Protein AF-A0A2H0PGL5-F1 (afdb_monomer_lite)

Secondary structure (DSSP, 8-state):
---EE--TTS-S-EES----STT--EEEEEE-TTSSEEEEEEEE-TTS-SSEEEEEEEEEEETTS---EES----STT----------

Foldseek 3Di:
DFDWDAPPVRHPIDTLDDQDDPPKDWDQWEADPVRQKIKTKIQAQQVNDSDRLQEIFIWMATPVNHDIHTPDHDNDHPDYDHNDYHDD

Structure (mmCIF, N/CA/C/O backbone):
data_AF-A0A2H0PGL5-F1
#
_entry.id   AF-A0A2H0PGL5-F1
#
loop_
_atom_site.group_PDB
_atom_site.id
_atom_site.type_symbol
_atom_site.label_atom_id
_atom_site.label_alt_id
_atom_site.label_comp_id
_atom_site.label_asym_id
_atom_site.label_entity_id
_atom_site.label_seq_id
_atom_site.pdbx_PDB_ins_code
_atom_site.Cartn_x
_atom_site.Cartn_y
_atom_site.Cartn_z
_atom_site.occupancy
_atom_site.B_iso_or_equiv
_atom_site.auth_seq_id
_atom_site.auth_comp_id
_atom_site.auth_asym_id
_atom_site.auth_atom_id
_atom_site.pdbx_PDB_model_num
ATOM 1 N N . VAL A 1 1 ? 7.492 9.234 0.375 1.00 92.88 1 VAL A N 1
ATOM 2 C CA . VAL A 1 1 ? 6.214 9.645 1.028 1.00 92.88 1 VAL A CA 1
ATOM 3 C C . VAL A 1 1 ? 5.537 8.409 1.592 1.00 92.88 1 VAL A C 1
ATOM 5 O O . VAL A 1 1 ? 5.547 7.398 0.902 1.00 92.88 1 VAL A O 1
ATOM 8 N N . ASN A 1 2 ? 4.989 8.482 2.807 1.00 96.62 2 ASN A N 1
ATOM 9 C CA . ASN A 1 2 ? 4.340 7.364 3.502 1.00 96.62 2 ASN A CA 1
ATOM 10 C C . ASN A 1 2 ? 2.848 7.628 3.739 1.00 96.62 2 ASN A C 1
ATOM 12 O O . ASN A 1 2 ? 2.442 8.785 3.831 1.00 96.62 2 ASN A O 1
ATOM 16 N N . ILE A 1 3 ? 2.065 6.558 3.881 1.00 97.44 3 ILE A N 1
ATOM 17 C CA . ILE A 1 3 ? 0.661 6.604 4.299 1.00 97.44 3 ILE A CA 1
ATOM 18 C C . ILE A 1 3 ? 0.592 6.454 5.816 1.00 97.44 3 ILE A C 1
ATOM 20 O O . ILE A 1 3 ? 1.215 5.564 6.401 1.00 97.44 3 ILE A O 1
ATOM 24 N N . TRP A 1 4 ? -0.197 7.328 6.427 1.00 97.56 4 TRP A N 1
ATOM 25 C CA . TRP A 1 4 ? -0.504 7.342 7.848 1.00 97.56 4 TRP A CA 1
ATOM 26 C C . TRP A 1 4 ? -2.009 7.271 8.033 1.00 97.56 4 TRP A C 1
ATOM 28 O O . TRP A 1 4 ? -2.766 7.748 7.186 1.00 97.56 4 TRP A O 1
ATOM 38 N N . ILE A 1 5 ? -2.425 6.702 9.155 1.00 96.94 5 ILE A N 1
ATOM 39 C CA . ILE A 1 5 ? -3.818 6.727 9.586 1.00 96.94 5 ILE A CA 1
ATOM 40 C C . ILE A 1 5 ? -3.910 7.333 10.973 1.00 96.94 5 ILE A C 1
ATOM 42 O O . ILE A 1 5 ? -2.950 7.306 11.741 1.00 96.94 5 ILE A O 1
ATOM 46 N N . MET A 1 6 ? -5.073 7.889 11.268 1.00 96.81 6 MET A N 1
ATOM 47 C CA . MET A 1 6 ? -5.377 8.575 12.512 1.00 96.81 6 MET A CA 1
ATOM 48 C C . MET A 1 6 ? -6.884 8.567 12.726 1.00 96.81 6 MET A C 1
ATOM 50 O O . MET A 1 6 ? -7.653 8.331 11.789 1.00 96.81 6 MET A O 1
ATOM 54 N N . ASN A 1 7 ? -7.298 8.848 13.952 1.00 96.00 7 ASN A N 1
ATOM 55 C CA . ASN A 1 7 ? -8.684 9.166 14.251 1.00 96.00 7 ASN A CA 1
ATOM 56 C C . ASN A 1 7 ? -9.116 10.439 13.505 1.00 96.00 7 ASN A C 1
ATOM 58 O O . ASN A 1 7 ? -8.288 11.272 13.136 1.00 96.00 7 ASN A O 1
ATOM 62 N N . ALA A 1 8 ? -10.426 10.624 13.322 1.00 95.69 8 ALA A N 1
ATOM 63 C CA . ALA A 1 8 ? -10.975 11.796 12.631 1.00 95.69 8 ALA A CA 1
ATOM 64 C C . ALA A 1 8 ? -10.642 13.133 13.325 1.00 95.69 8 ALA A C 1
ATOM 66 O O . ALA A 1 8 ? -10.624 14.174 12.676 1.00 95.69 8 ALA A O 1
ATOM 67 N N . ASP A 1 9 ? -10.351 13.100 14.627 1.00 97.75 9 ASP A N 1
ATOM 68 C CA . ASP A 1 9 ? -9.891 14.249 15.416 1.00 97.75 9 ASP A CA 1
ATOM 69 C C . ASP A 1 9 ? -8.375 14.521 15.286 1.00 97.75 9 ASP A C 1
ATOM 71 O O . ASP A 1 9 ? -7.856 15.451 15.900 1.00 97.75 9 ASP A O 1
ATOM 75 N N . GLY A 1 10 ? -7.654 13.716 14.497 1.00 97.19 10 GLY A N 1
ATOM 76 C CA . GLY A 1 10 ? -6.208 13.809 14.294 1.00 97.19 10 GLY A CA 1
ATOM 77 C C . GLY A 1 10 ? -5.357 13.101 15.356 1.00 97.19 10 GLY A C 1
ATOM 78 O O . GLY A 1 10 ? -4.125 13.128 15.260 1.00 97.19 10 GLY A O 1
ATOM 79 N N . SER A 1 11 ? -5.974 12.461 16.355 1.00 98.00 11 SER A N 1
ATOM 80 C CA . SER A 1 11 ? -5.277 11.668 17.375 1.00 98.00 11 SER A CA 1
ATOM 81 C C . SER A 1 11 ? -4.886 10.272 16.867 1.00 98.00 11 SER A C 1
ATOM 83 O O . SER A 1 11 ? -5.345 9.815 15.820 1.00 98.00 11 SER A O 1
ATOM 85 N N . ASN A 1 12 ? -4.027 9.569 17.615 1.00 95.94 12 ASN A N 1
ATOM 86 C CA . ASN A 1 12 ? -3.595 8.194 17.313 1.00 95.94 12 ASN A CA 1
ATOM 87 C C . ASN A 1 12 ? -2.991 8.012 15.910 1.00 95.94 12 ASN A C 1
ATOM 89 O O . ASN A 1 12 ? -3.259 7.030 15.219 1.00 95.94 12 ASN A O 1
ATOM 93 N N . GLN A 1 13 ? -2.155 8.966 15.498 1.00 97.25 13 GLN A N 1
ATOM 94 C CA . GLN A 1 13 ? -1.414 8.879 14.244 1.00 97.25 13 GLN A CA 1
ATOM 95 C C . GLN A 1 13 ? -0.468 7.678 14.272 1.00 97.25 13 GLN A C 1
ATOM 97 O O . GLN A 1 13 ? 0.406 7.586 15.136 1.00 97.25 13 GLN A O 1
ATOM 102 N N . LYS A 1 14 ? -0.611 6.775 13.302 1.00 95.81 14 LYS A N 1
ATOM 103 C CA . LYS A 1 14 ? 0.307 5.651 13.108 1.00 95.81 14 LYS A CA 1
ATOM 104 C C . LYS A 1 14 ? 0.654 5.462 11.628 1.00 95.81 14 LYS A C 1
ATOM 106 O O . LYS A 1 14 ? -0.220 5.628 10.768 1.00 95.81 14 LYS A O 1
ATOM 111 N N . PRO A 1 15 ? 1.912 5.117 11.310 1.00 96.06 15 PRO A N 1
ATOM 112 C CA . PRO A 1 15 ? 2.299 4.820 9.943 1.00 96.06 15 PRO A CA 1
ATOM 113 C C . PRO A 1 15 ? 1.702 3.473 9.528 1.00 96.06 15 PRO A C 1
ATOM 115 O O . PRO A 1 15 ? 1.748 2.509 10.288 1.00 96.06 15 PRO A O 1
ATOM 118 N N . VAL A 1 16 ? 1.170 3.403 8.310 1.00 97.44 16 VAL A N 1
ATOM 119 C CA . VAL A 1 16 ? 0.752 2.139 7.679 1.00 97.44 16 VAL A CA 1
ATOM 120 C C . VAL A 1 16 ? 1.822 1.648 6.710 1.00 97.44 16 VAL A C 1
ATOM 122 O O . VAL A 1 16 ? 2.037 0.449 6.563 1.00 97.44 16 VAL A O 1
ATOM 125 N N . THR A 1 17 ? 2.539 2.573 6.069 1.00 96.94 17 THR A N 1
ATOM 126 C CA . THR A 1 17 ? 3.709 2.251 5.249 1.00 96.94 17 THR A CA 1
ATOM 127 C C . THR A 1 17 ? 4.970 2.861 5.843 1.00 96.94 17 THR A C 1
ATOM 129 O O . THR A 1 17 ? 4.933 3.915 6.477 1.00 96.94 17 THR A O 1
ATOM 132 N N . SER A 1 18 ? 6.101 2.218 5.572 1.00 94.88 18 SER A N 1
ATOM 133 C CA . SER A 1 18 ? 7.425 2.605 6.062 1.00 94.88 18 SER A CA 1
ATOM 134 C C . SER A 1 18 ? 8.472 2.545 4.942 1.00 94.88 18 SER A C 1
ATOM 136 O O . SER A 1 18 ? 9.467 1.833 5.033 1.00 94.88 18 SER A O 1
ATOM 138 N N . VAL A 1 19 ? 8.237 3.265 3.838 1.00 95.38 19 VAL A N 1
ATOM 139 C CA . VAL A 1 19 ? 9.272 3.502 2.818 1.00 95.38 19 VAL A CA 1
ATOM 140 C C . VAL A 1 19 ? 10.338 4.447 3.368 1.00 95.38 19 VAL A C 1
ATOM 142 O O . VAL A 1 19 ? 10.014 5.499 3.928 1.00 95.38 19 VAL A O 1
ATOM 145 N N . THR A 1 20 ? 11.600 4.064 3.205 1.00 95.44 20 THR A N 1
ATOM 146 C CA . THR A 1 20 ? 12.788 4.794 3.674 1.00 95.44 20 THR A CA 1
ATOM 147 C C . THR A 1 20 ? 13.726 5.166 2.529 1.00 95.44 20 THR A C 1
ATOM 149 O O . THR A 1 20 ? 14.377 6.209 2.590 1.00 95.44 20 THR A O 1
ATOM 152 N N . ALA A 1 21 ? 13.767 4.370 1.457 1.00 94.00 21 ALA A N 1
ATOM 153 C CA . ALA A 1 21 ? 14.591 4.676 0.297 1.00 94.00 21 ALA A CA 1
ATOM 154 C C . ALA A 1 21 ? 14.081 5.890 -0.499 1.00 94.00 21 ALA A C 1
ATOM 156 O O . ALA A 1 21 ? 12.879 6.137 -0.650 1.00 94.00 21 ALA A O 1
ATOM 157 N N . SER A 1 22 ? 15.035 6.651 -1.041 1.00 91.56 22 SER A N 1
ATOM 158 C CA . SER A 1 22 ? 14.754 7.846 -1.836 1.00 91.56 22 SER A CA 1
ATOM 159 C C . SER A 1 22 ? 14.027 7.509 -3.139 1.00 91.56 22 SER A C 1
ATOM 161 O O . SER A 1 22 ? 14.215 6.450 -3.738 1.00 91.56 22 SER A O 1
ATOM 163 N N . GLY A 1 23 ? 13.187 8.439 -3.591 1.00 92.12 23 GLY A N 1
ATOM 164 C CA . GLY A 1 23 ? 12.425 8.296 -4.827 1.00 92.12 23 GLY A CA 1
ATOM 165 C C . GLY A 1 23 ? 11.259 7.311 -4.743 1.00 92.12 23 GLY A C 1
ATOM 166 O O . GLY A 1 23 ? 10.647 7.062 -5.776 1.00 92.12 23 GLY A O 1
ATOM 167 N N . ILE A 1 24 ? 10.925 6.772 -3.562 1.00 96.06 24 ILE A N 1
ATOM 168 C CA . ILE A 1 24 ? 9.738 5.931 -3.356 1.00 96.06 24 ILE A CA 1
ATOM 169 C C . ILE A 1 24 ? 8.596 6.748 -2.736 1.00 96.06 24 ILE A C 1
ATOM 171 O O . ILE A 1 24 ? 8.768 7.515 -1.777 1.00 96.06 24 ILE A O 1
ATOM 175 N N . ALA A 1 25 ? 7.393 6.567 -3.272 1.00 95.44 25 ALA A N 1
ATOM 176 C CA . ALA A 1 25 ? 6.178 7.158 -2.735 1.00 95.44 25 ALA A CA 1
ATOM 177 C C . ALA A 1 25 ? 5.052 6.130 -2.624 1.00 95.44 25 ALA A C 1
ATOM 179 O O . ALA A 1 25 ? 4.914 5.247 -3.469 1.00 95.44 25 ALA A O 1
ATOM 180 N N . CYS A 1 26 ? 4.236 6.290 -1.587 1.00 97.06 26 CYS A N 1
ATOM 181 C CA . CYS A 1 26 ? 2.913 5.696 -1.467 1.00 97.06 26 CYS A CA 1
ATOM 182 C C . CYS A 1 26 ? 1.887 6.822 -1.656 1.00 97.06 26 CYS A C 1
ATOM 184 O O . CYS A 1 26 ? 1.980 7.846 -0.976 1.00 97.06 26 CYS A O 1
ATOM 186 N N . ALA A 1 27 ? 0.950 6.665 -2.590 1.00 96.06 27 ALA A N 1
ATOM 187 C CA . ALA A 1 27 ? 0.001 7.705 -2.984 1.00 96.06 27 ALA A CA 1
ATOM 188 C C . ALA A 1 27 ? -1.392 7.126 -3.264 1.00 96.06 27 ALA A C 1
ATOM 190 O O . ALA A 1 27 ? -1.546 5.920 -3.446 1.00 96.06 27 ALA A O 1
ATOM 191 N N . ASN A 1 28 ? -2.397 8.003 -3.334 1.00 96.31 28 ASN A N 1
ATOM 192 C CA . ASN A 1 28 ? -3.782 7.658 -3.670 1.00 96.31 28 ASN A CA 1
ATOM 193 C C . ASN A 1 28 ? -4.363 6.507 -2.814 1.00 96.31 28 ASN A C 1
ATOM 195 O O . ASN A 1 28 ? -4.858 5.533 -3.384 1.00 96.31 28 ASN A O 1
ATOM 199 N N . PRO A 1 29 ? -4.273 6.566 -1.467 1.00 97.31 29 PRO A N 1
ATOM 200 C CA . PRO A 1 29 ? -4.819 5.514 -0.620 1.00 97.31 29 PRO A CA 1
ATOM 201 C C . PRO A 1 29 ? -6.348 5.486 -0.686 1.00 97.31 29 PRO A C 1
ATOM 203 O O . PRO A 1 29 ? -6.986 6.537 -0.769 1.00 97.31 29 PRO A O 1
ATOM 206 N N . GLN A 1 30 ? -6.928 4.294 -0.589 1.00 97.56 30 GLN A N 1
ATOM 207 C CA . GLN A 1 30 ? -8.361 4.057 -0.427 1.00 97.56 30 GLN A CA 1
ATOM 208 C C . GLN A 1 30 ? -8.588 2.937 0.587 1.00 97.56 30 GLN A C 1
ATOM 210 O O . GLN A 1 30 ? -7.911 1.908 0.552 1.00 97.56 30 GLN A O 1
ATOM 215 N N . TRP A 1 31 ? -9.556 3.137 1.473 1.00 97.19 31 TRP A N 1
ATOM 216 C CA . TRP A 1 31 ? -9.974 2.139 2.453 1.00 97.19 31 TRP A CA 1
ATOM 217 C C . TRP A 1 31 ? -10.876 1.081 1.819 1.00 97.19 31 TRP A C 1
ATOM 219 O O . TRP A 1 31 ? -11.690 1.408 0.954 1.00 97.19 31 TRP A O 1
ATOM 229 N N . SER A 1 32 ? -10.755 -0.168 2.268 1.00 96.69 32 SER A N 1
ATOM 230 C CA . SER A 1 32 ? -11.807 -1.166 2.063 1.00 96.69 32 SER A CA 1
ATOM 231 C C . SER A 1 32 ? -13.058 -0.786 2.861 1.00 96.69 32 SER A C 1
ATOM 233 O O . SER A 1 32 ? -12.980 -0.069 3.860 1.00 96.69 32 SER A O 1
ATOM 235 N N . SER A 1 33 ? -14.225 -1.271 2.434 1.00 95.56 33 SER A N 1
ATOM 236 C CA . SER A 1 33 ? -15.514 -0.946 3.063 1.00 95.56 33 SER A CA 1
ATOM 237 C C . SER A 1 33 ? -15.620 -1.404 4.523 1.00 95.56 33 SER A C 1
ATOM 239 O O . SER A 1 33 ? -16.292 -0.760 5.323 1.00 95.56 33 SER A O 1
ATOM 241 N N . ASP A 1 34 ? -14.930 -2.487 4.880 1.00 95.44 34 ASP A N 1
ATOM 242 C CA . ASP A 1 34 ? -14.835 -3.025 6.241 1.00 95.44 34 ASP A CA 1
ATOM 243 C C . ASP A 1 34 ? -13.732 -2.363 7.093 1.00 95.44 34 ASP A C 1
ATOM 245 O O . ASP A 1 34 ? -13.569 -2.705 8.264 1.00 95.44 34 ASP A O 1
ATOM 249 N N . GLY A 1 35 ? -12.954 -1.439 6.519 1.00 95.69 35 GLY A N 1
ATOM 250 C CA . GLY A 1 35 ? -11.849 -0.762 7.195 1.00 95.69 35 GLY A CA 1
ATOM 251 C C . GLY A 1 35 ? -10.664 -1.667 7.555 1.00 95.69 35 GLY A C 1
ATOM 252 O O . GLY A 1 35 ? -9.810 -1.254 8.337 1.00 95.69 35 GLY A O 1
ATOM 253 N N . SER A 1 36 ? -10.586 -2.894 7.033 1.00 96.88 36 SER A N 1
ATOM 254 C CA . SER A 1 36 ? -9.493 -3.821 7.363 1.00 96.88 36 SER A CA 1
ATOM 255 C C . SER A 1 36 ? -8.244 -3.612 6.501 1.00 96.88 36 SER A C 1
ATOM 257 O O . SER A 1 36 ? -7.130 -3.916 6.936 1.00 96.88 36 SER A O 1
ATOM 259 N N . MET A 1 37 ? -8.407 -3.049 5.301 1.00 98.00 37 MET A N 1
ATOM 260 C CA . MET A 1 37 ? -7.365 -2.930 4.285 1.00 98.00 37 MET A CA 1
ATOM 261 C C . MET A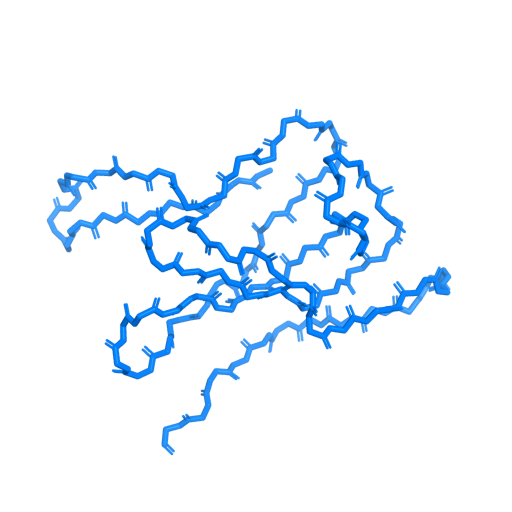 1 37 ? -7.286 -1.517 3.707 1.00 98.00 37 MET A C 1
ATOM 263 O O . MET A 1 37 ? -8.265 -0.773 3.638 1.00 98.00 37 MET A O 1
ATOM 267 N N . ILE A 1 38 ? -6.102 -1.177 3.206 1.00 98.19 38 ILE A N 1
ATOM 268 C CA . ILE A 1 38 ? -5.839 0.033 2.432 1.00 98.19 38 ILE A CA 1
ATOM 269 C C . ILE A 1 38 ? -5.191 -0.380 1.116 1.00 98.19 38 ILE A C 1
ATOM 271 O O . ILE A 1 38 ? -4.159 -1.052 1.106 1.00 98.19 38 ILE A O 1
ATOM 275 N N . VAL A 1 39 ? -5.786 0.041 0.001 1.00 98.19 39 VAL A N 1
ATOM 276 C CA . VAL A 1 39 ? -5.180 -0.066 -1.330 1.00 98.19 39 VAL A CA 1
ATOM 277 C C . VAL A 1 39 ? -4.548 1.270 -1.695 1.00 98.19 39 VAL A C 1
ATOM 279 O O . VAL A 1 39 ? -5.082 2.324 -1.362 1.00 98.19 39 VAL A O 1
ATOM 282 N N . PHE A 1 40 ? -3.394 1.250 -2.347 1.00 98.19 40 PHE A N 1
ATOM 283 C CA . PHE A 1 40 ? -2.666 2.457 -2.714 1.00 98.19 40 PHE A CA 1
ATOM 284 C C . PHE A 1 40 ? -1.758 2.210 -3.915 1.00 98.19 40 PHE A C 1
ATOM 286 O O . PHE A 1 40 ? -1.522 1.081 -4.339 1.00 98.19 40 PHE A O 1
ATOM 293 N N . GLN A 1 41 ? -1.238 3.292 -4.469 1.00 97.44 41 GLN A N 1
ATOM 294 C CA . GLN A 1 41 ? -0.265 3.272 -5.544 1.00 97.44 41 GLN A CA 1
ATOM 295 C C . GLN A 1 41 ? 1.151 3.436 -4.969 1.00 97.44 41 GLN A C 1
ATOM 297 O O . GLN A 1 41 ? 1.383 4.309 -4.129 1.00 97.44 41 GLN A O 1
ATOM 302 N N . SER A 1 42 ? 2.112 2.637 -5.440 1.00 97.25 42 SER A N 1
ATOM 303 C CA . SER A 1 42 ? 3.526 2.830 -5.109 1.00 97.25 42 SER A CA 1
ATOM 304 C C . SER A 1 42 ? 4.467 2.376 -6.216 1.00 97.25 42 SER A C 1
ATOM 306 O O . SER A 1 42 ? 4.217 1.380 -6.895 1.00 97.25 42 SER A O 1
ATOM 308 N N . ASN A 1 43 ? 5.591 3.082 -6.347 1.00 96.06 43 ASN A N 1
ATOM 309 C CA . ASN A 1 43 ? 6.719 2.681 -7.183 1.00 96.06 43 ASN A CA 1
ATOM 310 C C . ASN A 1 43 ? 7.782 1.860 -6.446 1.00 96.06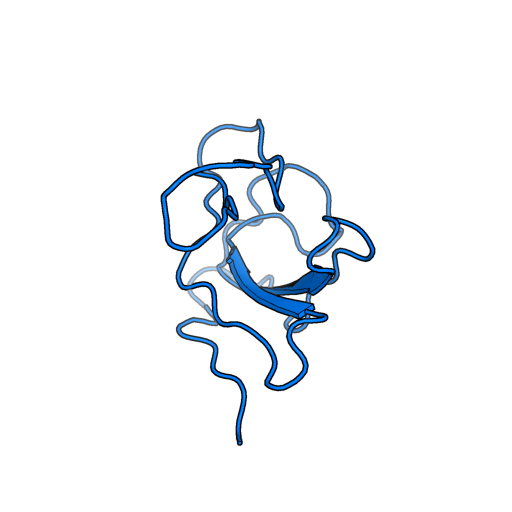 43 ASN A C 1
ATOM 312 O O . ASN A 1 43 ? 8.901 1.714 -6.940 1.00 96.06 43 ASN A O 1
ATOM 316 N N . ARG A 1 44 ? 7.459 1.330 -5.264 1.00 96.38 44 ARG A N 1
ATOM 317 C CA . ARG A 1 44 ? 8.267 0.293 -4.624 1.00 96.38 44 ARG A CA 1
ATOM 318 C C . ARG A 1 44 ? 8.385 -0.923 -5.555 1.00 96.38 44 ARG A C 1
ATOM 320 O O . ARG A 1 44 ? 7.457 -1.238 -6.302 1.00 96.38 44 ARG A O 1
ATOM 327 N N . LYS A 1 45 ? 9.528 -1.607 -5.526 1.00 95.75 45 LYS A N 1
ATOM 328 C CA . LYS A 1 45 ? 9.754 -2.838 -6.287 1.00 95.75 45 LYS A CA 1
ATOM 329 C C . LYS A 1 45 ? 8.755 -3.917 -5.864 1.00 95.75 45 LYS A C 1
ATOM 331 O O . LYS A 1 45 ? 8.502 -4.109 -4.681 1.00 95.75 45 LYS A O 1
ATOM 336 N N . VAL A 1 46 ? 8.189 -4.622 -6.844 1.00 96.19 46 VAL A N 1
ATOM 337 C CA . VAL A 1 46 ? 7.061 -5.564 -6.670 1.00 96.19 46 VAL A CA 1
ATOM 338 C C . VAL A 1 46 ? 7.372 -6.784 -5.795 1.00 96.19 46 VAL A C 1
ATOM 340 O O . VAL A 1 46 ? 6.451 -7.454 -5.344 1.00 96.19 46 VAL A O 1
ATOM 343 N N . ASP A 1 47 ? 8.650 -7.049 -5.508 1.00 95.00 47 ASP A N 1
ATOM 344 C CA . ASP A 1 47 ? 9.091 -8.054 -4.529 1.00 95.00 47 ASP A CA 1
ATOM 345 C C . ASP A 1 47 ? 8.964 -7.578 -3.066 1.00 95.00 47 ASP A C 1
ATOM 347 O O . ASP A 1 47 ? 9.289 -8.317 -2.141 1.00 95.00 47 ASP A O 1
ATOM 351 N N . GLY A 1 48 ? 8.492 -6.347 -2.849 1.00 92.94 48 GLY A N 1
ATOM 352 C CA . GLY A 1 48 ? 8.289 -5.751 -1.531 1.00 92.94 48 GLY A CA 1
ATOM 353 C C . GLY A 1 48 ? 9.543 -5.109 -0.943 1.00 92.94 48 GLY A C 1
ATOM 354 O O . GLY A 1 48 ? 9.447 -4.467 0.105 1.00 92.94 48 GLY A O 1
ATOM 355 N N . SER A 1 49 ? 10.697 -5.229 -1.608 1.00 94.50 49 SER A N 1
ATOM 356 C CA . SER A 1 49 ? 11.920 -4.563 -1.166 1.00 94.50 49 SER A CA 1
ATOM 357 C C . SER A 1 49 ? 11.753 -3.048 -1.203 1.00 94.50 49 SER A C 1
ATOM 359 O O . SER A 1 49 ? 11.105 -2.493 -2.091 1.00 94.50 49 SER A O 1
ATOM 361 N N . ASP A 1 50 ? 12.350 -2.359 -0.232 1.00 94.88 50 ASP A N 1
ATOM 362 C CA . ASP A 1 50 ? 12.300 -0.902 -0.136 1.00 94.88 50 ASP A CA 1
ATOM 363 C C . ASP A 1 50 ? 13.271 -0.241 -1.127 1.00 94.88 50 ASP A C 1
ATOM 365 O O . ASP A 1 50 ? 14.220 0.439 -0.755 1.00 94.88 50 ASP A O 1
ATOM 369 N N . ILE A 1 51 ? 13.065 -0.513 -2.415 1.00 94.88 51 ILE A N 1
ATOM 370 C CA . ILE A 1 51 ? 13.839 -0.006 -3.550 1.00 94.88 51 ILE A CA 1
ATOM 371 C C . ILE A 1 51 ? 12.847 0.477 -4.612 1.00 94.88 51 ILE A C 1
ATOM 373 O O . ILE A 1 51 ? 11.754 -0.073 -4.756 1.00 94.88 51 ILE A O 1
ATOM 377 N N . ASN A 1 52 ? 13.206 1.520 -5.362 1.00 94.38 52 ASN A N 1
ATOM 378 C CA . ASN A 1 52 ? 12.392 2.005 -6.473 1.00 94.38 52 ASN A CA 1
ATOM 379 C C . ASN A 1 52 ? 12.374 0.963 -7.610 1.00 94.38 52 ASN A C 1
ATOM 381 O O . ASN A 1 52 ? 13.413 0.631 -8.176 1.00 94.38 52 ASN A O 1
ATOM 385 N N . GLY A 1 53 ? 11.188 0.450 -7.939 1.00 92.69 53 GLY A N 1
ATOM 386 C CA . GLY A 1 53 ? 10.957 -0.522 -9.010 1.00 92.69 53 GLY A CA 1
ATOM 387 C C . GLY A 1 53 ? 10.840 0.093 -10.408 1.00 92.69 53 GLY A C 1
ATOM 388 O O . GLY A 1 53 ? 10.644 -0.634 -11.379 1.00 92.69 53 GLY A O 1
ATOM 389 N N . GLY A 1 54 ? 10.913 1.422 -10.525 1.00 92.62 54 GLY A N 1
ATOM 390 C CA . GLY A 1 54 ? 10.849 2.162 -11.790 1.00 92.62 54 GLY A CA 1
ATOM 391 C C . GLY A 1 54 ? 9.454 2.253 -12.421 1.00 92.62 54 GLY A C 1
ATOM 392 O O . GLY A 1 54 ? 9.282 2.944 -13.418 1.00 92.62 54 GLY A O 1
ATOM 393 N N . THR A 1 55 ? 8.447 1.596 -11.846 1.00 94.31 55 THR A N 1
ATOM 394 C CA . THR A 1 55 ? 7.060 1.597 -12.332 1.00 94.31 55 THR A CA 1
ATOM 395 C C . THR A 1 55 ? 6.097 1.710 -11.160 1.00 94.31 55 THR A C 1
ATOM 397 O O . THR A 1 55 ? 6.383 1.230 -10.065 1.00 94.31 55 THR A O 1
ATOM 400 N N .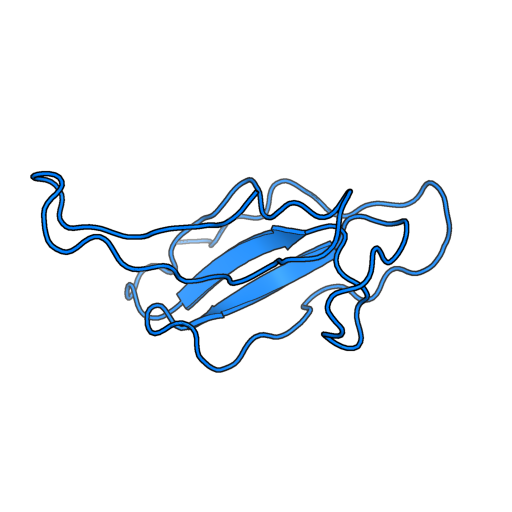 GLN A 1 56 ? 4.958 2.364 -11.374 1.00 95.56 56 GLN A N 1
ATOM 401 C CA . GLN A 1 56 ? 3.899 2.472 -10.371 1.00 95.56 56 GLN A CA 1
ATOM 402 C C . GLN A 1 56 ? 3.022 1.220 -10.428 1.00 95.56 56 GLN A C 1
ATOM 404 O O . GLN A 1 56 ? 2.537 0.854 -11.498 1.00 95.56 56 GLN A O 1
ATOM 409 N N . ASN A 1 57 ? 2.816 0.588 -9.278 1.00 97.50 57 ASN A N 1
ATOM 410 C CA . ASN A 1 57 ? 1.963 -0.581 -9.111 1.00 97.50 57 ASN A CA 1
ATOM 411 C C . ASN A 1 57 ? 0.890 -0.311 -8.052 1.00 97.50 57 ASN A C 1
ATOM 413 O O . ASN A 1 57 ? 1.035 0.590 -7.221 1.00 97.50 57 ASN A O 1
ATOM 417 N N . ILE A 1 58 ? -0.180 -1.104 -8.081 1.00 98.00 58 ILE A N 1
ATOM 418 C CA . ILE A 1 58 ? -1.187 -1.119 -7.024 1.00 98.00 58 ILE A CA 1
ATOM 419 C C . ILE A 1 58 ? -0.735 -2.075 -5.928 1.00 98.00 58 ILE A C 1
ATOM 421 O O . ILE A 1 58 ? -0.345 -3.211 -6.198 1.00 98.00 58 ILE A O 1
ATOM 425 N N . TRP A 1 59 ? -0.818 -1.608 -4.693 1.00 98.25 59 TRP A N 1
ATOM 426 C CA . TRP A 1 59 ? -0.451 -2.321 -3.482 1.00 98.25 59 TRP A CA 1
ATOM 427 C C . TRP A 1 59 ? -1.627 -2.346 -2.519 1.00 98.25 59 TRP A C 1
ATOM 429 O O . TRP A 1 59 ? -2.444 -1.428 -2.508 1.00 98.25 59 TRP A O 1
ATOM 439 N N . VAL A 1 60 ? -1.687 -3.383 -1.694 1.00 98.31 60 VAL A N 1
ATOM 440 C CA . VAL A 1 60 ? -2.622 -3.494 -0.575 1.00 98.31 60 VAL A CA 1
ATOM 441 C C . VAL A 1 60 ? -1.854 -3.814 0.700 1.00 98.31 60 VAL A C 1
ATOM 443 O O . VAL A 1 60 ? -0.825 -4.494 0.663 1.00 98.31 60 VAL A O 1
ATOM 446 N N . VAL A 1 61 ? -2.336 -3.296 1.821 1.00 98.25 61 VAL A N 1
ATOM 447 C CA . 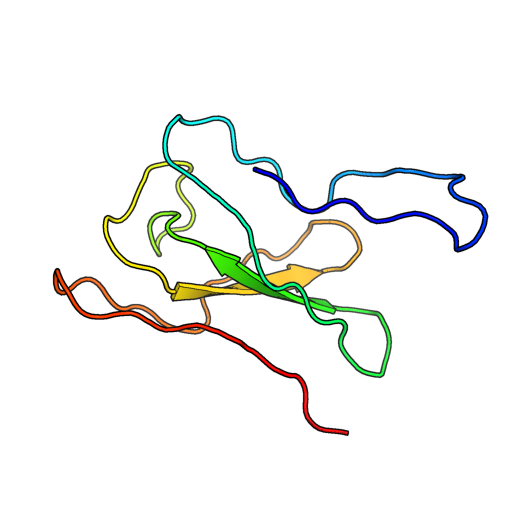VAL A 1 61 ? -1.789 -3.532 3.159 1.00 98.25 61 VAL A CA 1
ATOM 448 C C . VAL A 1 61 ? -2.928 -3.497 4.175 1.00 98.25 61 VAL A C 1
ATOM 450 O O . VAL A 1 61 ? -3.915 -2.787 3.971 1.00 98.25 61 VAL A O 1
ATOM 453 N N . GLY A 1 62 ? -2.799 -4.251 5.261 1.00 98.19 62 GLY A N 1
ATOM 454 C CA . GLY A 1 62 ? -3.709 -4.157 6.394 1.00 98.19 62 GLY A CA 1
ATOM 455 C C . GLY A 1 62 ? -3.648 -2.777 7.049 1.00 98.19 62 GLY A C 1
ATOM 456 O O . GLY A 1 62 ? -2.619 -2.098 7.033 1.00 98.19 62 GLY A O 1
ATOM 457 N N . ALA A 1 63 ? -4.748 -2.359 7.669 1.00 96.81 63 ALA A N 1
ATOM 458 C CA . ALA A 1 63 ? -4.819 -1.117 8.443 1.00 96.81 63 ALA A CA 1
ATOM 459 C C . ALA A 1 63 ? -3.910 -1.116 9.693 1.00 96.81 63 ALA A C 1
ATOM 461 O O . ALA A 1 63 ? -3.688 -0.092 10.343 1.00 96.81 63 ALA A O 1
ATOM 462 N N . ASP A 1 64 ? -3.386 -2.273 10.075 1.00 96.12 64 ASP A N 1
ATOM 463 C CA . ASP A 1 64 ? -2.345 -2.442 11.087 1.00 96.12 64 ASP A CA 1
ATOM 464 C C . ASP A 1 64 ? -0.917 -2.298 10.524 1.00 96.12 64 ASP A C 1
ATOM 466 O O . ASP A 1 64 ? 0.033 -2.250 11.302 1.00 96.12 64 ASP A O 1
ATOM 470 N N . GLY A 1 65 ? -0.763 -2.179 9.201 1.00 96.31 65 GLY A N 1
ATOM 471 C CA . GLY A 1 65 ? 0.518 -2.137 8.492 1.00 96.31 65 GLY A CA 1
ATOM 472 C C . GLY A 1 65 ? 1.057 -3.514 8.086 1.00 96.31 65 GLY A C 1
ATOM 473 O O . GLY A 1 65 ? 2.122 -3.593 7.468 1.00 96.31 65 GLY A O 1
ATOM 474 N N . ALA A 1 66 ? 0.354 -4.605 8.406 1.00 96.38 66 ALA A N 1
ATOM 475 C CA . ALA A 1 66 ? 0.777 -5.960 8.078 1.00 96.38 66 ALA A CA 1
ATOM 476 C C . ALA A 1 66 ? 0.311 -6.396 6.677 1.00 96.38 66 ALA A C 1
ATOM 478 O O . ALA A 1 66 ? -0.566 -5.797 6.057 1.00 96.38 66 ALA A O 1
ATOM 479 N N . GLY A 1 67 ? 0.9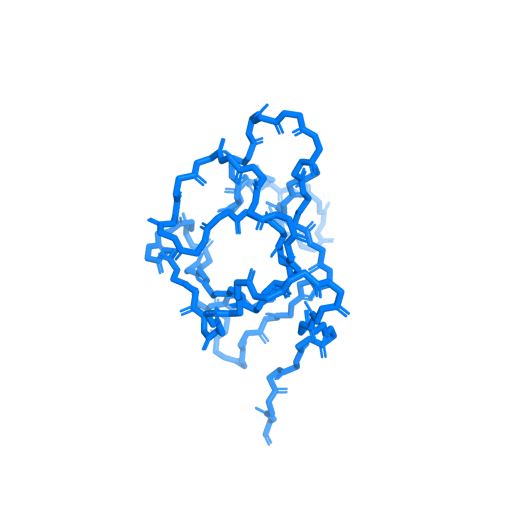05 -7.474 6.158 1.00 96.31 67 GLY A N 1
ATOM 480 C CA . GLY A 1 67 ? 0.412 -8.128 4.941 1.00 96.31 67 GLY A CA 1
ATOM 481 C C . GLY A 1 67 ? 0.586 -7.323 3.649 1.00 96.31 67 GLY A C 1
ATOM 482 O O . GLY A 1 67 ? -0.215 -7.482 2.730 1.00 96.31 67 GLY A O 1
ATOM 483 N N . LEU A 1 68 ? 1.616 -6.473 3.561 1.00 97.50 68 LEU A N 1
ATOM 484 C CA . LEU A 1 68 ? 1.919 -5.719 2.343 1.00 97.50 68 LEU A CA 1
ATOM 485 C C . LEU A 1 68 ? 2.061 -6.655 1.132 1.00 97.50 68 LEU A C 1
ATOM 487 O O . LEU A 1 68 ? 2.890 -7.567 1.130 1.00 97.50 68 LEU A O 1
ATOM 491 N N . LYS A 1 69 ? 1.296 -6.376 0.077 1.00 97.25 69 LYS A N 1
ATOM 492 C CA . LYS A 1 69 ? 1.269 -7.182 -1.144 1.00 97.25 69 LYS A CA 1
ATOM 493 C C . LYS A 1 69 ? 1.061 -6.310 -2.379 1.00 97.25 69 LYS A C 1
ATOM 495 O O . LYS A 1 69 ? 0.186 -5.448 -2.397 1.00 97.25 69 LYS A O 1
ATOM 500 N N . ALA A 1 70 ? 1.821 -6.578 -3.437 1.00 97.38 70 ALA A N 1
ATOM 501 C CA . ALA A 1 70 ? 1.558 -6.015 -4.757 1.00 97.38 70 ALA A CA 1
ATOM 502 C C . ALA A 1 70 ? 0.356 -6.728 -5.411 1.00 97.38 70 ALA A C 1
ATOM 504 O O . ALA A 1 70 ? 0.310 -7.959 -5.462 1.00 97.38 70 ALA A O 1
ATOM 505 N N . LEU A 1 71 ? -0.619 -5.961 -5.903 1.00 97.12 71 LEU A N 1
ATOM 506 C CA . LEU A 1 71 ? -1.764 -6.458 -6.679 1.00 97.12 71 LEU A CA 1
ATOM 507 C C . LEU A 1 71 ? -1.491 -6.439 -8.185 1.00 97.12 71 LEU A C 1
ATOM 509 O O . LEU A 1 71 ? -2.007 -7.281 -8.914 1.00 97.12 71 LEU A O 1
ATOM 513 N N . THR A 1 72 ? -0.656 -5.508 -8.643 1.00 96.94 72 THR A N 1
ATOM 514 C CA . THR A 1 72 ? -0.112 -5.498 -10.005 1.00 96.94 72 THR A CA 1
ATOM 515 C C . THR A 1 72 ? 1.396 -5.717 -9.949 1.00 96.94 72 THR A C 1
ATOM 517 O O . THR A 1 72 ? 2.056 -5.291 -9.003 1.00 96.94 72 THR A O 1
ATOM 520 N N . THR A 1 73 ? 1.952 -6.386 -10.959 1.00 96.12 73 THR A N 1
ATOM 521 C CA . THR A 1 73 ? 3.374 -6.772 -10.994 1.00 96.12 73 THR A CA 1
ATOM 522 C C . THR A 1 73 ? 4.075 -6.255 -12.248 1.00 96.12 73 THR A C 1
ATOM 524 O O . THR A 1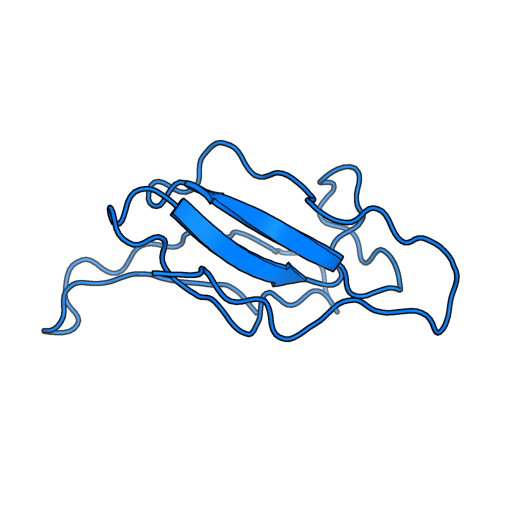 73 ? 4.839 -6.972 -12.895 1.00 96.12 73 THR A O 1
ATOM 527 N N . ILE A 1 74 ? 3.773 -5.018 -12.637 1.00 92.62 74 ILE A N 1
ATOM 528 C CA . ILE A 1 74 ? 4.355 -4.382 -13.818 1.00 92.62 74 ILE A CA 1
ATOM 529 C C . ILE A 1 74 ? 5.840 -4.126 -13.559 1.00 92.62 74 ILE A C 1
ATOM 531 O O . ILE A 1 74 ? 6.216 -3.593 -12.516 1.00 92.62 74 ILE A O 1
ATOM 535 N N . THR A 1 75 ? 6.677 -4.505 -14.524 1.00 90.75 75 THR A N 1
ATOM 536 C CA . THR A 1 75 ? 8.131 -4.270 -14.513 1.00 90.75 75 THR A CA 1
ATOM 537 C C . THR A 1 75 ? 8.626 -3.542 -15.766 1.00 90.75 75 THR A C 1
ATOM 539 O O . THR A 1 75 ? 9.737 -3.010 -15.770 1.00 90.75 75 THR A O 1
ATOM 542 N N . ALA A 1 76 ? 7.808 -3.483 -16.822 1.00 89.81 76 ALA A N 1
ATOM 543 C CA . ALA A 1 76 ? 8.130 -2.791 -18.064 1.00 89.81 76 ALA A CA 1
ATOM 544 C C . ALA A 1 76 ? 8.152 -1.268 -17.859 1.00 89.81 76 ALA A C 1
ATOM 546 O O . ALA A 1 76 ? 7.183 -0.680 -17.379 1.00 89.81 76 ALA A O 1
ATOM 547 N N . GLN A 1 77 ? 9.256 -0.629 -18.248 1.00 83.62 77 GLN A N 1
ATOM 548 C CA . GLN A 1 77 ? 9.422 0.820 -18.134 1.00 83.62 77 GLN A CA 1
ATOM 549 C C . GLN A 1 77 ? 8.364 1.571 -18.952 1.00 83.62 77 GLN A C 1
ATOM 551 O O . GLN A 1 77 ? 7.998 1.153 -20.048 1.00 83.62 77 GLN A O 1
ATOM 556 N N . GLY A 1 78 ? 7.881 2.692 -18.413 1.00 83.56 78 GLY A N 1
ATOM 557 C CA . GLY A 1 78 ? 6.859 3.523 -19.059 1.00 83.56 78 GLY A CA 1
ATOM 558 C C . GLY A 1 78 ? 5.421 3.005 -18.929 1.00 83.56 78 GLY A C 1
ATOM 559 O O . GLY A 1 78 ? 4.503 3.689 -19.371 1.00 83.56 78 GLY A O 1
ATOM 560 N N . VAL A 1 79 ? 5.206 1.848 -18.295 1.00 89.12 79 VAL A N 1
ATOM 561 C CA . VAL A 1 79 ? 3.871 1.307 -17.999 1.00 89.12 79 VAL A CA 1
ATOM 562 C C . VAL A 1 79 ? 3.577 1.469 -16.508 1.00 89.12 79 VAL A C 1
ATOM 564 O O . VAL A 1 79 ? 4.443 1.237 -15.663 1.00 89.12 79 VAL A O 1
ATOM 567 N N . THR A 1 80 ? 2.358 1.885 -16.168 1.00 89.69 80 THR A N 1
ATOM 568 C CA . THR A 1 80 ? 1.956 2.165 -14.785 1.00 89.69 80 THR A CA 1
ATOM 569 C C . THR A 1 80 ? 0.548 1.657 -14.486 1.00 89.69 80 THR A C 1
ATOM 571 O O . THR A 1 80 ? -0.306 1.567 -15.365 1.00 89.69 80 THR A O 1
ATOM 574 N N . SER A 1 81 ? 0.295 1.338 -13.219 1.00 89.00 81 SER A N 1
ATOM 575 C CA . SER A 1 81 ? -1.048 1.254 -12.643 1.00 89.00 81 SER A CA 1
ATOM 576 C C . SER A 1 81 ? -1.221 2.369 -11.617 1.00 89.00 81 SER A C 1
ATOM 578 O O . SER A 1 81 ? -0.302 2.659 -10.847 1.00 89.00 81 SER A O 1
ATOM 580 N N . GLY A 1 82 ? -2.389 3.006 -11.601 1.00 90.19 82 GLY A N 1
ATOM 581 C CA . GLY A 1 82 ? -2.661 4.127 -10.707 1.00 90.19 82 GLY A CA 1
ATOM 582 C C . GLY A 1 82 ? -4.141 4.291 -10.401 1.00 90.19 82 GLY A C 1
ATOM 583 O O . GLY A 1 82 ? -4.979 3.619 -10.995 1.00 90.19 82 GLY A O 1
ATOM 584 N N . PHE A 1 83 ? -4.429 5.194 -9.461 1.00 90.44 83 PHE A N 1
ATOM 585 C CA . PHE A 1 83 ? -5.783 5.544 -9.011 1.00 90.44 83 PHE A CA 1
ATOM 586 C C . PHE A 1 83 ? -6.646 4.329 -8.616 1.00 90.44 83 PHE A C 1
ATOM 588 O O . PHE A 1 83 ? -7.749 4.163 -9.139 1.00 90.44 83 PHE A O 1
ATOM 595 N N . PRO A 1 84 ? -6.164 3.458 -7.705 1.00 90.62 84 PRO A N 1
ATOM 596 C CA . PRO A 1 84 ? -6.956 2.319 -7.266 1.00 90.62 84 PRO A CA 1
ATOM 597 C C . PRO A 1 84 ? -8.196 2.795 -6.509 1.00 90.62 84 PRO A C 1
ATOM 599 O O . PRO A 1 84 ? -8.158 3.824 -5.835 1.00 90.62 84 PRO A O 1
ATOM 602 N N . GLN A 1 85 ? -9.276 2.028 -6.601 1.00 91.19 85 GLN A N 1
ATOM 603 C CA . GLN A 1 85 ? -10.514 2.238 -5.856 1.00 91.19 85 GLN A CA 1
ATOM 604 C C . GLN A 1 85 ? -11.019 0.883 -5.365 1.00 91.19 85 GLN A C 1
ATOM 606 O O . GLN A 1 85 ? -10.910 -0.115 -6.079 1.00 91.19 85 GLN A O 1
ATOM 611 N N . TRP A 1 86 ? -11.583 0.854 -4.161 1.00 88.06 86 TRP A N 1
ATOM 612 C CA . TRP A 1 86 ? -12.450 -0.244 -3.751 1.00 88.06 86 TRP A CA 1
ATOM 613 C C . TRP A 1 86 ? -13.849 -0.004 -4.320 1.00 88.06 86 TRP A C 1
ATOM 615 O O . TRP A 1 86 ? -14.322 1.131 -4.338 1.00 88.06 86 TRP A O 1
ATOM 625 N N . SER A 1 87 ? -14.511 -1.060 -4.785 1.00 82.25 87 SER A N 1
ATOM 626 C CA . SER A 1 87 ? -15.941 -1.009 -5.094 1.00 82.25 87 SER A CA 1
ATOM 627 C C . SER A 1 87 ? -16.764 -1.254 -3.828 1.00 82.25 87 SER A C 1
ATOM 629 O O . SER A 1 87 ? -16.350 -2.035 -2.969 1.00 82.25 87 SER A O 1
ATOM 631 N N . PHE A 1 88 ? -17.922 -0.605 -3.748 1.00 67.12 88 PHE A N 1
ATOM 632 C CA . PHE A 1 88 ? -18.930 -0.749 -2.695 1.00 67.12 88 PHE A CA 1
ATOM 633 C C . PHE A 1 88 ? -20.082 -1.652 -3.140 1.00 67.12 88 PHE A C 1
ATOM 635 O O . PHE A 1 88 ? -20.392 -1.654 -4.355 1.00 67.12 88 PHE A O 1
#

Radius of gyration: 12.8 Å; chains: 1; bounding box: 34×22×36 Å

pLDDT: mean 94.69, std 4.46, range [67.12, 98.31]

Sequence (88 aa):
VNIWIMNADGSNQKPVTSVTASGIACANPQWSSDGSMIVFQSNRKVDGSDINGGTQNIWVVGADGAGLKALTTITAQGVTSGFPQWSF